Protein AF-A0ABD2XAQ5-F1 (afdb_monomer_lite)

Structure (mmCIF, N/CA/C/O backbone):
data_AF-A0ABD2XAQ5-F1
#
_entry.id   AF-A0ABD2XAQ5-F1
#
loop_
_atom_site.group_PDB
_atom_site.id
_atom_site.type_symbol
_atom_site.label_atom_id
_atom_site.label_alt_id
_atom_site.label_comp_id
_atom_site.label_asym_id
_atom_site.label_entity_id
_atom_site.label_seq_id
_atom_site.pdbx_PDB_ins_code
_atom_site.Cartn_x
_atom_site.Cartn_y
_atom_site.Cartn_z
_atom_site.occupancy
_atom_site.B_iso_or_equiv
_atom_site.auth_seq_id
_atom_site.auth_comp_id
_atom_site.auth_asym_id
_atom_site.auth_atom_id
_atom_site.pdbx_PDB_model_num
ATOM 1 N N . MET A 1 1 ? 5.465 -13.312 4.357 1.00 60.81 1 MET A N 1
ATOM 2 C CA . MET A 1 1 ? 4.695 -12.055 4.236 1.00 60.81 1 MET A CA 1
ATOM 3 C C . MET A 1 1 ? 3.594 -12.138 3.173 1.00 60.81 1 MET A C 1
ATOM 5 O O . MET A 1 1 ? 2.432 -12.096 3.541 1.00 60.81 1 MET A O 1
ATOM 9 N N . ILE A 1 2 ? 3.912 -12.368 1.891 1.00 63.56 2 ILE A N 1
ATOM 10 C CA . ILE A 1 2 ? 2.923 -12.386 0.783 1.00 63.56 2 ILE A CA 1
ATOM 11 C C . ILE A 1 2 ? 1.794 -13.409 0.984 1.00 63.56 2 ILE A C 1
ATOM 13 O O . ILE A 1 2 ? 0.631 -13.076 0.799 1.00 63.56 2 ILE A O 1
ATOM 17 N N . ASN A 1 3 ? 2.106 -14.637 1.414 1.00 63.25 3 ASN A N 1
ATOM 18 C CA . ASN A 1 3 ? 1.075 -15.656 1.666 1.00 63.25 3 ASN A CA 1
ATOM 19 C C . ASN A 1 3 ? 0.120 -15.262 2.804 1.00 63.25 3 ASN A C 1
ATOM 21 O O . ASN A 1 3 ? -1.042 -15.648 2.773 1.00 63.25 3 ASN A O 1
ATOM 25 N N . ARG A 1 4 ? 0.586 -14.459 3.775 1.00 67.44 4 ARG A N 1
ATOM 26 C CA . ARG A 1 4 ? -0.277 -13.898 4.821 1.00 67.44 4 ARG A CA 1
ATOM 27 C C . ARG A 1 4 ? -1.196 -12.824 4.237 1.00 67.44 4 ARG A C 1
ATOM 29 O O . ARG A 1 4 ? -2.389 -12.887 4.470 1.00 67.44 4 ARG A O 1
ATOM 36 N N . MET A 1 5 ? -0.677 -11.928 3.394 1.00 68.00 5 MET A N 1
ATOM 37 C CA . MET A 1 5 ? -1.493 -10.929 2.681 1.00 68.00 5 MET A CA 1
ATOM 38 C C . MET A 1 5 ? -2.542 -11.577 1.769 1.00 68.00 5 MET A C 1
ATOM 40 O O . MET A 1 5 ? -3.691 -11.164 1.773 1.00 68.00 5 MET A O 1
ATOM 44 N N . ARG A 1 6 ? -2.186 -12.648 1.047 1.00 65.50 6 ARG A N 1
ATOM 45 C CA . ARG A 1 6 ? -3.128 -13.426 0.218 1.00 65.50 6 ARG A CA 1
ATOM 46 C C . ARG A 1 6 ? -4.234 -14.097 1.026 1.00 65.50 6 ARG A C 1
ATOM 48 O O . ARG A 1 6 ? -5.337 -14.253 0.526 1.00 65.50 6 ARG A O 1
ATOM 55 N N . ALA A 1 7 ? -3.927 -14.508 2.252 1.00 62.88 7 ALA A N 1
ATOM 56 C CA . ALA A 1 7 ? -4.905 -15.053 3.184 1.00 62.88 7 ALA A CA 1
ATOM 57 C C . ALA A 1 7 ? -5.652 -13.954 3.963 1.00 62.88 7 ALA A C 1
ATOM 59 O O . ALA A 1 7 ? -6.382 -14.277 4.896 1.00 62.88 7 ALA A O 1
ATOM 60 N N . ASN A 1 8 ? -5.421 -12.672 3.643 1.00 62.97 8 ASN A N 1
ATOM 61 C CA . ASN A 1 8 ? -5.871 -11.525 4.431 1.00 62.97 8 ASN A CA 1
ATOM 62 C C . ASN A 1 8 ? -5.551 -11.669 5.930 1.00 62.97 8 ASN A C 1
ATOM 64 O O . ASN A 1 8 ? -6.308 -11.264 6.794 1.00 62.97 8 ASN A O 1
ATOM 68 N N . HIS A 1 9 ? -4.415 -12.289 6.248 1.00 66.00 9 HIS A N 1
ATOM 69 C CA . HIS A 1 9 ? -3.849 -12.416 7.586 1.00 66.00 9 HIS A CA 1
ATOM 70 C C . HIS A 1 9 ? -2.868 -11.269 7.827 1.00 66.00 9 HIS A C 1
ATOM 72 O O . HIS A 1 9 ? -1.653 -11.462 7.885 1.00 66.00 9 HIS A O 1
ATOM 78 N N . THR A 1 10 ? -3.396 -10.060 7.932 1.00 66.12 10 THR A N 1
ATOM 79 C CA . THR A 1 10 ? -2.607 -8.852 8.187 1.00 66.12 10 THR A CA 1
ATOM 80 C C . THR A 1 10 ? -3.043 -8.212 9.491 1.00 66.12 10 THR A C 1
ATOM 82 O O . THR A 1 10 ? -4.180 -8.380 9.907 1.00 66.12 10 THR A O 1
ATOM 85 N N . CYS A 1 11 ? -2.180 -7.427 10.125 1.00 62.97 11 CYS A N 1
ATOM 86 C CA . CYS A 1 11 ? -2.551 -6.653 11.316 1.00 62.97 11 CYS A CA 1
ATOM 87 C C . CYS A 1 11 ? -3.331 -5.369 10.973 1.00 62.97 11 CYS A C 1
ATOM 89 O O . CYS A 1 11 ? -3.272 -4.395 11.713 1.00 62.97 11 CYS A O 1
ATOM 91 N N . LEU A 1 12 ? -4.019 -5.368 9.830 1.00 70.00 12 LEU A N 1
ATOM 92 C CA . LEU A 1 12 ? -4.898 -4.292 9.388 1.00 70.00 12 LEU A CA 1
ATOM 93 C C . LEU A 1 12 ? -6.213 -4.348 10.151 1.00 70.00 12 LEU A C 1
ATOM 95 O O . LEU A 1 12 ? -6.686 -5.444 10.467 1.00 70.00 12 LEU A O 1
ATOM 99 N N . ALA A 1 13 ? -6.814 -3.186 10.393 1.00 66.69 13 ALA A N 1
ATOM 100 C CA . ALA A 1 13 ? -8.019 -3.092 11.205 1.00 66.69 13 ALA A CA 1
ATOM 101 C C . ALA A 1 13 ? -9.170 -3.973 10.667 1.00 66.69 13 ALA A C 1
ATOM 103 O O . ALA A 1 13 ? -9.791 -4.689 11.445 1.00 66.69 13 ALA A O 1
ATOM 104 N N . GLU A 1 14 ? -9.354 -4.057 9.344 1.00 73.81 14 GLU A N 1
ATOM 105 C CA . GLU A 1 14 ? -10.310 -4.980 8.699 1.00 73.81 14 GLU A CA 1
ATOM 106 C C . GLU A 1 14 ? -10.065 -6.455 9.078 1.00 73.81 14 GLU A C 1
ATOM 108 O O . GLU A 1 14 ? -10.976 -7.213 9.409 1.00 73.81 14 GLU A O 1
ATOM 113 N N . SER A 1 15 ? -8.808 -6.899 9.038 1.00 69.31 15 SER A N 1
ATOM 114 C CA . SER A 1 15 ? -8.469 -8.291 9.341 1.00 69.31 15 SER A CA 1
ATOM 115 C C . SER A 1 15 ? -8.517 -8.588 10.841 1.00 69.31 15 SER A C 1
ATOM 117 O O . SER A 1 15 ? -8.690 -9.751 11.215 1.00 69.31 15 SER A O 1
ATOM 119 N N . LEU A 1 16 ? -8.305 -7.584 11.691 1.00 68.00 16 LEU A N 1
ATOM 120 C CA . LEU A 1 16 ? -8.409 -7.705 13.143 1.00 68.00 16 LEU A CA 1
ATOM 121 C C . LEU A 1 16 ? -9.875 -7.706 13.593 1.00 68.00 16 LEU A C 1
ATOM 123 O O . LEU A 1 16 ? -10.225 -8.479 14.484 1.00 68.00 16 LEU A O 1
ATOM 127 N N . GLU A 1 17 ? -10.725 -6.909 12.947 1.00 75.00 17 GLU A N 1
ATOM 128 C CA . GLU A 1 17 ? -12.176 -6.879 13.156 1.00 75.00 17 GLU A CA 1
ATOM 129 C C . GLU A 1 17 ? -12.813 -8.212 12.756 1.00 75.00 17 GLU A C 1
ATOM 131 O O . GLU A 1 17 ? -13.482 -8.834 13.581 1.00 75.00 17 GLU A O 1
ATOM 136 N N . 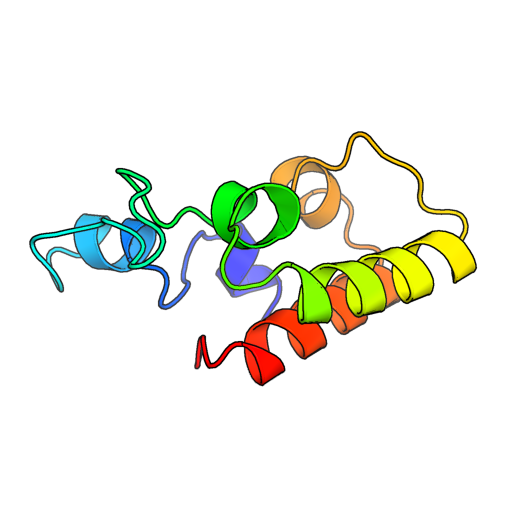ARG A 1 18 ? -12.433 -8.777 11.600 1.00 73.25 18 ARG A N 1
ATOM 137 C CA . ARG A 1 18 ? -12.840 -10.142 11.216 1.00 73.25 18 ARG A CA 1
ATOM 138 C C . ARG A 1 18 ? -12.470 -11.211 12.241 1.00 73.25 18 ARG A C 1
ATOM 140 O O . ARG A 1 18 ? -13.130 -12.245 12.333 1.00 73.25 18 ARG A O 1
ATOM 147 N N . LYS A 1 19 ? -11.392 -10.993 12.995 1.00 74.19 19 LYS A N 1
ATOM 148 C CA . LYS A 1 19 ? -10.934 -11.896 14.061 1.00 74.19 19 LYS A CA 1
ATOM 149 C C . LYS A 1 19 ? -11.510 -11.541 15.434 1.00 74.19 19 LYS A C 1
ATOM 151 O O . LYS A 1 19 ? -11.121 -12.172 16.411 1.00 74.19 19 LYS A O 1
ATOM 156 N N . ASN A 1 20 ? -12.431 -10.578 15.508 1.00 71.38 20 ASN A N 1
ATOM 157 C CA . ASN A 1 20 ? -13.010 -10.030 16.737 1.00 71.38 20 ASN A CA 1
ATOM 158 C C . ASN A 1 20 ? -11.949 -9.525 17.739 1.00 71.38 20 ASN A C 1
ATOM 160 O O . ASN A 1 20 ? -12.175 -9.526 18.946 1.00 71.38 20 ASN A O 1
ATOM 164 N N . ILE A 1 21 ? -10.772 -9.113 17.251 1.00 73.19 21 ILE A N 1
ATOM 165 C CA . ILE A 1 21 ? -9.678 -8.587 18.086 1.00 73.19 21 ILE A CA 1
ATOM 166 C C . ILE A 1 21 ? -9.900 -7.101 18.384 1.00 73.19 21 ILE A C 1
ATOM 168 O O . ILE A 1 21 ? -9.569 -6.629 19.469 1.00 73.19 21 ILE A O 1
ATOM 172 N N . ILE A 1 22 ? -10.463 -6.366 17.425 1.00 73.12 22 ILE A N 1
ATOM 173 C CA . ILE A 1 22 ? -10.854 -4.965 17.582 1.00 73.12 22 ILE A CA 1
ATOM 174 C C . ILE A 1 22 ? -12.314 -4.806 17.161 1.00 73.12 22 ILE A C 1
ATOM 176 O O . ILE A 1 22 ? -12.776 -5.514 16.271 1.00 73.12 22 ILE A O 1
ATOM 180 N N . SER A 1 23 ? -13.032 -3.879 17.790 1.00 67.50 23 SER A N 1
ATOM 181 C CA . SER A 1 23 ? -14.429 -3.578 17.441 1.00 67.50 23 SER A CA 1
ATOM 182 C C . SER A 1 23 ? -14.578 -2.465 16.405 1.00 67.50 23 SER A C 1
ATOM 184 O O . SER A 1 23 ? -15.664 -2.294 15.865 1.00 67.50 23 SER A O 1
ATOM 186 N N . ASP A 1 24 ? -13.519 -1.693 16.149 1.00 71.69 24 ASP A N 1
ATOM 187 C CA . ASP A 1 24 ? -13.548 -0.559 15.225 1.00 71.69 24 ASP A CA 1
ATOM 188 C C . ASP A 1 24 ? -12.508 -0.774 14.110 1.00 71.69 24 ASP A C 1
ATOM 190 O O . ASP A 1 24 ? -11.305 -0.715 14.380 1.00 71.69 24 ASP A O 1
ATOM 194 N N . PRO A 1 25 ? -12.941 -1.064 12.869 1.00 72.56 25 PRO A N 1
ATOM 195 C CA . PRO A 1 25 ? -12.050 -1.302 11.736 1.00 72.56 25 PRO A CA 1
ATOM 196 C C . PRO A 1 25 ? -11.581 -0.002 11.067 1.00 72.56 25 PRO A C 1
ATOM 198 O O . PRO A 1 25 ? -10.967 -0.052 9.998 1.00 72.56 25 PRO A O 1
ATOM 201 N N . ARG A 1 26 ? -11.879 1.173 11.637 1.00 74.50 26 ARG A N 1
ATOM 202 C CA . ARG A 1 26 ? -11.660 2.439 10.942 1.00 74.50 26 ARG A CA 1
ATOM 203 C C . ARG A 1 26 ? -10.179 2.741 10.854 1.00 74.50 26 ARG A C 1
ATOM 205 O O . ARG A 1 26 ? -9.434 2.688 11.836 1.00 74.50 26 ARG A O 1
ATOM 212 N N . CYS A 1 27 ? -9.751 3.150 9.665 1.00 73.88 27 CYS A N 1
ATOM 213 C CA . CYS A 1 27 ? -8.425 3.716 9.539 1.00 73.88 27 CYS A CA 1
ATOM 214 C C . CYS A 1 27 ? -8.423 5.062 10.250 1.00 73.88 27 CYS A C 1
ATOM 216 O O . CYS A 1 27 ? -9.333 5.883 10.103 1.00 73.88 27 CYS A O 1
ATOM 218 N N . ARG A 1 28 ? -7.332 5.365 10.948 1.00 71.25 28 ARG A N 1
ATOM 219 C CA . ARG A 1 28 ? -7.191 6.665 11.599 1.00 71.25 28 ARG A CA 1
ATOM 220 C C . ARG A 1 28 ? -7.273 7.834 10.595 1.00 71.25 28 ARG A C 1
ATOM 222 O O . ARG A 1 28 ? -7.448 8.979 11.004 1.00 71.25 28 ARG A O 1
ATOM 229 N N . CYS A 1 29 ? -7.108 7.605 9.286 1.00 71.50 29 CYS A N 1
ATOM 230 C CA . CYS A 1 29 ? -7.287 8.647 8.266 1.00 71.50 29 CYS A CA 1
ATOM 231 C C . CYS A 1 29 ? -8.745 9.110 8.108 1.00 71.50 29 CYS A C 1
ATOM 233 O O . CYS A 1 29 ? -8.978 10.062 7.374 1.00 71.50 29 CYS A O 1
ATOM 235 N N . GLY A 1 30 ? -9.700 8.448 8.769 1.00 70.00 30 GLY A N 1
ATOM 236 C CA . GLY A 1 30 ? -11.130 8.732 8.673 1.00 70.00 30 GLY A CA 1
ATOM 237 C C . GLY A 1 30 ? -11.885 7.808 7.716 1.00 70.00 30 GLY A C 1
ATOM 238 O O . GLY A 1 30 ? -13.091 7.972 7.573 1.00 70.00 30 GLY A O 1
ATOM 239 N N . CYS A 1 31 ? -11.216 6.839 7.076 1.00 75.75 31 CYS A N 1
ATOM 240 C CA . CYS A 1 31 ? -11.910 5.809 6.302 1.00 75.75 31 CYS A CA 1
ATOM 241 C C . CYS A 1 31 ? -12.585 4.790 7.219 1.00 75.75 31 CYS A C 1
ATOM 243 O O . CYS A 1 31 ? -12.032 4.406 8.250 1.00 75.75 31 CYS A O 1
ATOM 245 N N . GLU A 1 32 ? -13.762 4.332 6.794 1.00 68.56 32 GLU A N 1
ATOM 246 C CA . GLU A 1 32 ? -14.610 3.403 7.546 1.00 68.56 32 GLU A CA 1
ATOM 247 C C . GLU A 1 32 ? -13.943 2.043 7.781 1.00 68.56 32 GLU A C 1
ATOM 249 O O . GLU A 1 32 ? -14.194 1.411 8.802 1.00 68.56 32 GLU A O 1
ATOM 254 N N . GLU A 1 33 ? -13.039 1.639 6.886 1.00 71.88 33 GLU A N 1
ATOM 255 C CA . GLU A 1 33 ? -12.315 0.375 6.962 1.00 71.88 33 GLU A CA 1
ATOM 256 C C . GLU A 1 33 ? -10.853 0.550 6.521 1.00 71.88 33 GLU A C 1
ATOM 258 O O . GLU A 1 33 ? -10.556 1.071 5.440 1.00 71.88 33 GLU A O 1
ATOM 263 N N . GLU A 1 34 ? -9.913 0.107 7.356 1.00 75.81 34 GLU A N 1
ATOM 264 C CA . GLU 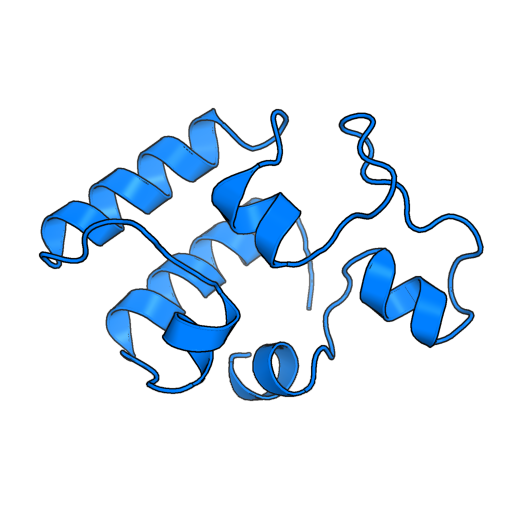A 1 34 ? -8.492 0.024 7.015 1.00 75.81 34 GLU A CA 1
ATOM 265 C C . GLU A 1 34 ? -8.197 -1.254 6.216 1.00 75.81 34 GLU A C 1
ATOM 267 O O . GLU A 1 34 ? -7.581 -2.199 6.711 1.00 75.81 34 GLU A O 1
ATOM 272 N N . SER A 1 35 ? -8.647 -1.285 4.963 1.00 76.00 35 SER A N 1
ATOM 273 C CA . SER A 1 35 ? -8.366 -2.391 4.046 1.00 76.00 35 SER A CA 1
ATOM 274 C C . SER A 1 35 ? -6.973 -2.289 3.424 1.00 76.00 35 SER A C 1
ATOM 276 O O . SER A 1 35 ? -6.362 -1.218 3.337 1.00 76.00 35 SER A O 1
ATOM 278 N N . LEU A 1 36 ? -6.454 -3.410 2.919 1.00 75.94 36 LEU A N 1
ATOM 279 C CA . LEU A 1 36 ? -5.136 -3.438 2.278 1.00 75.94 36 LEU A CA 1
ATOM 280 C C . LEU A 1 36 ? -5.109 -2.581 0.999 1.00 75.94 36 LEU A C 1
ATOM 282 O O . LEU A 1 36 ? -4.126 -1.891 0.737 1.00 75.94 36 LEU A O 1
ATOM 286 N N . ASN A 1 37 ? -6.212 -2.554 0.240 1.00 76.94 37 ASN A N 1
ATOM 287 C CA . ASN A 1 37 ? -6.379 -1.639 -0.894 1.00 76.94 37 ASN A CA 1
ATOM 288 C C . ASN A 1 37 ? -6.434 -0.176 -0.435 1.00 76.94 37 ASN A C 1
ATOM 290 O O . ASN A 1 37 ? -5.810 0.677 -1.064 1.00 76.94 37 ASN A O 1
ATOM 294 N N . HIS A 1 38 ? -7.128 0.121 0.669 1.00 79.62 38 HIS A N 1
ATOM 295 C CA . HIS A 1 38 ? -7.158 1.469 1.225 1.00 79.62 38 HIS A CA 1
ATOM 296 C C . HIS A 1 38 ? -5.747 1.934 1.605 1.00 79.62 38 HIS A C 1
ATOM 298 O O . HIS A 1 38 ? -5.289 2.964 1.121 1.00 79.62 38 HIS A O 1
ATOM 304 N N . VAL A 1 39 ? -5.011 1.156 2.394 1.00 79.25 39 VAL A N 1
ATOM 305 C CA . VAL A 1 39 ? -3.644 1.492 2.820 1.00 79.25 39 VAL A CA 1
ATOM 306 C C . VAL A 1 39 ? -2.713 1.702 1.620 1.00 79.25 39 VAL A C 1
ATOM 308 O O . VAL A 1 39 ? -1.991 2.704 1.561 1.00 79.25 39 VAL A O 1
ATOM 311 N N . LEU A 1 40 ? -2.775 0.812 0.625 1.00 77.69 40 LEU A N 1
ATOM 312 C CA . LEU A 1 40 ? -1.904 0.880 -0.548 1.00 77.69 40 LEU A CA 1
ATOM 313 C C . LEU A 1 40 ? -2.253 2.010 -1.516 1.00 77.69 40 LEU A C 1
ATOM 315 O O . LEU A 1 40 ? -1.329 2.616 -2.054 1.00 77.69 40 LEU A O 1
ATOM 319 N N . TRP A 1 41 ? -3.536 2.318 -1.727 1.00 79.69 41 TRP A N 1
ATOM 320 C CA . TRP A 1 41 ? -3.972 3.179 -2.837 1.00 79.69 41 TRP A CA 1
ATOM 321 C C . TRP A 1 41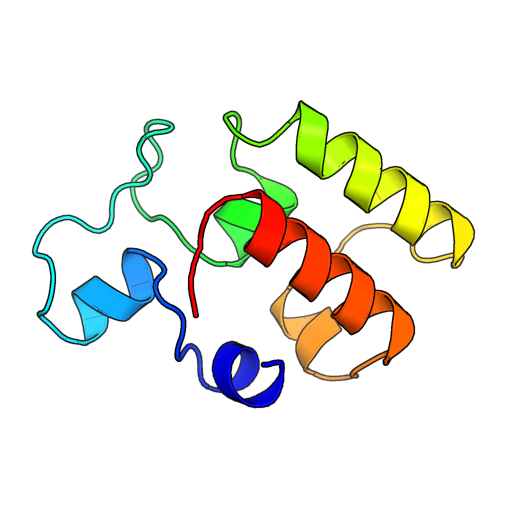 ? -4.744 4.432 -2.423 1.00 79.69 41 TRP A C 1
ATOM 323 O O . TRP A 1 41 ? -4.707 5.409 -3.164 1.00 79.69 41 TRP A O 1
ATOM 333 N N . ASN A 1 42 ? -5.386 4.446 -1.249 1.00 76.88 42 ASN A N 1
ATOM 334 C CA . ASN A 1 42 ? -6.370 5.475 -0.878 1.00 76.88 42 ASN A CA 1
ATOM 335 C C . ASN A 1 42 ? -6.154 6.155 0.490 1.00 76.88 42 ASN A C 1
ATOM 337 O O . ASN A 1 42 ? -6.823 7.130 0.812 1.00 76.88 42 ASN A O 1
ATOM 341 N N . CYS A 1 43 ? -5.227 5.671 1.313 1.00 80.38 43 CYS A N 1
ATOM 342 C CA . CYS A 1 43 ? -4.942 6.219 2.635 1.00 80.38 43 CYS A CA 1
ATOM 343 C C . CYS A 1 43 ? -4.194 7.550 2.528 1.00 80.38 43 CYS A C 1
ATOM 345 O O . CYS A 1 43 ? -3.038 7.566 2.106 1.00 80.38 43 CYS A O 1
ATOM 347 N N . GLY A 1 44 ? -4.844 8.645 2.932 1.00 77.31 44 GLY A N 1
ATOM 348 C CA . GLY A 1 44 ? -4.267 9.996 2.912 1.00 77.31 44 GLY A CA 1
ATOM 349 C C . GLY A 1 44 ? -3.150 10.220 3.941 1.00 77.31 44 GLY A C 1
ATOM 350 O O . GLY A 1 44 ? -2.360 11.145 3.827 1.00 77.31 44 GLY A O 1
ATOM 351 N N . ARG A 1 45 ? -3.028 9.352 4.953 1.00 78.12 45 ARG A N 1
ATOM 352 C CA . ARG A 1 45 ? -1.921 9.428 5.929 1.00 78.12 45 ARG A CA 1
ATOM 353 C C . ARG A 1 45 ? -0.591 8.963 5.365 1.00 78.12 45 ARG A C 1
ATOM 355 O O . ARG A 1 45 ? 0.452 9.311 5.907 1.00 78.12 45 ARG A O 1
ATOM 362 N N . LEU A 1 46 ? -0.660 8.124 4.339 1.00 79.25 46 LEU A N 1
ATOM 363 C CA . LEU A 1 46 ? 0.485 7.438 3.766 1.00 79.25 46 LEU A CA 1
ATOM 364 C C . LEU A 1 46 ? 0.858 8.014 2.402 1.00 79.25 46 LEU A C 1
ATOM 366 O O . LEU A 1 46 ? 1.570 7.354 1.656 1.00 79.25 46 LEU A O 1
ATOM 370 N N . GLU A 1 47 ? 0.367 9.207 2.048 1.00 80.06 47 GLU A N 1
ATOM 371 C CA . GLU A 1 47 ? 0.707 9.852 0.776 1.00 80.06 47 GLU A CA 1
ATOM 372 C C . GLU A 1 47 ? 2.219 9.962 0.540 1.00 80.06 47 GLU A C 1
ATOM 374 O O . GLU A 1 47 ? 2.664 9.449 -0.488 1.00 80.06 47 GLU A O 1
ATOM 379 N N . PRO A 1 48 ? 3.044 10.497 1.467 1.00 81.06 48 PRO A N 1
ATOM 380 C CA . PRO A 1 48 ? 4.472 10.641 1.191 1.00 81.06 48 PRO A CA 1
ATOM 381 C C . PRO A 1 48 ? 5.180 9.286 1.036 1.00 81.06 48 PRO A C 1
ATOM 383 O O . PRO A 1 48 ? 6.034 9.118 0.167 1.00 81.06 48 PRO A O 1
ATOM 386 N N . GLN A 1 49 ? 4.803 8.271 1.820 1.00 82.12 49 GLN A N 1
ATOM 387 C CA . GLN A 1 49 ? 5.344 6.915 1.676 1.00 82.12 49 GLN A CA 1
ATOM 388 C C . GLN A 1 49 ? 4.847 6.241 0.385 1.00 82.12 49 GLN A C 1
ATOM 390 O O . GLN A 1 49 ? 5.585 5.489 -0.259 1.00 82.12 49 GLN A O 1
ATOM 395 N N . ARG A 1 50 ? 3.599 6.512 -0.020 1.00 84.88 50 ARG A N 1
ATOM 396 C CA . ARG A 1 50 ? 2.998 5.978 -1.245 1.00 84.88 50 ARG A CA 1
ATOM 397 C C . ARG A 1 50 ? 3.677 6.560 -2.467 1.00 84.88 50 ARG A C 1
ATOM 399 O O . ARG A 1 50 ? 3.905 5.807 -3.405 1.00 84.88 50 ARG A O 1
ATOM 406 N N . GLU A 1 51 ? 4.023 7.842 -2.476 1.00 84.75 51 GLU A N 1
ATOM 407 C CA . GLU A 1 51 ? 4.770 8.434 -3.587 1.00 84.75 51 GLU A CA 1
ATOM 408 C C . GLU A 1 51 ? 6.091 7.693 -3.812 1.00 84.75 51 GLU A C 1
ATOM 410 O O . GLU A 1 51 ? 6.347 7.226 -4.924 1.00 84.75 51 GLU A O 1
ATOM 415 N N . VAL A 1 52 ? 6.855 7.440 -2.744 1.00 86.19 52 VAL A N 1
ATOM 416 C CA . VAL A 1 52 ? 8.094 6.647 -2.813 1.00 86.19 52 VAL A CA 1
ATOM 417 C C . VAL A 1 52 ? 7.822 5.229 -3.326 1.00 86.19 52 VAL A C 1
ATOM 419 O O . VAL A 1 52 ? 8.545 4.721 -4.190 1.00 86.19 52 VAL A O 1
ATOM 422 N N . MET A 1 53 ? 6.767 4.573 -2.833 1.00 85.50 53 MET A N 1
ATOM 423 C CA . MET A 1 53 ? 6.353 3.251 -3.311 1.00 85.50 53 MET A CA 1
ATOM 424 C C . MET A 1 53 ? 6.022 3.277 -4.813 1.00 85.50 53 MET A C 1
ATOM 426 O O . MET A 1 53 ? 6.497 2.429 -5.572 1.00 85.50 53 MET A O 1
ATOM 430 N N . MET A 1 54 ? 5.248 4.267 -5.253 1.00 84.06 54 MET A N 1
ATOM 431 C CA . MET A 1 54 ? 4.797 4.448 -6.631 1.00 84.06 54 MET A CA 1
ATOM 432 C C . MET A 1 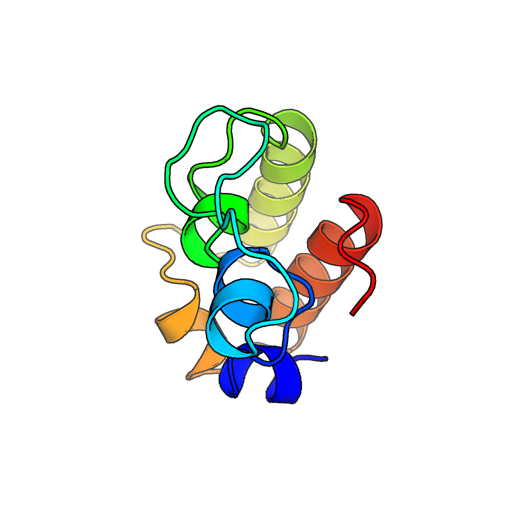54 ? 5.959 4.747 -7.572 1.00 84.06 54 MET A C 1
ATOM 434 O O . MET A 1 54 ? 6.004 4.196 -8.670 1.00 84.06 54 MET A O 1
ATOM 438 N N . GLU A 1 55 ? 6.937 5.550 -7.157 1.00 86.00 55 GLU A N 1
ATOM 439 C CA . GLU A 1 55 ? 8.160 5.769 -7.929 1.00 86.00 55 GLU A CA 1
ATOM 440 C C . GLU A 1 55 ? 8.954 4.473 -8.121 1.00 86.00 55 GLU A C 1
ATOM 442 O O . GLU A 1 55 ? 9.418 4.179 -9.228 1.00 86.00 55 GLU A O 1
ATOM 447 N N . ARG A 1 56 ? 9.080 3.652 -7.070 1.00 84.88 56 ARG A N 1
ATOM 448 C CA . ARG A 1 56 ? 9.759 2.350 -7.169 1.00 84.88 56 ARG A CA 1
ATOM 449 C C . ARG A 1 56 ? 8.986 1.375 -8.068 1.00 84.88 56 ARG A C 1
ATOM 451 O O . ARG A 1 56 ? 9.610 0.649 -8.840 1.00 84.88 56 ARG A O 1
ATOM 458 N N . LEU A 1 57 ? 7.651 1.388 -8.032 1.00 82.56 57 LEU A N 1
ATOM 459 C CA . LEU A 1 57 ? 6.806 0.592 -8.934 1.00 82.56 57 LEU A CA 1
ATOM 460 C C . LEU A 1 57 ? 6.926 1.059 -10.396 1.00 82.56 57 LEU A C 1
ATOM 462 O O . LEU A 1 57 ? 7.119 0.225 -11.285 1.00 82.56 57 LEU A O 1
ATOM 466 N N . LYS A 1 58 ? 6.919 2.376 -10.646 1.00 83.25 58 LYS A N 1
ATOM 467 C CA . LYS A 1 58 ? 7.127 2.964 -11.983 1.00 83.25 58 LYS A CA 1
ATOM 468 C C . LYS A 1 58 ? 8.473 2.558 -12.581 1.00 83.25 58 LYS A C 1
ATOM 470 O O . LYS A 1 58 ? 8.531 2.200 -13.756 1.00 83.25 58 LYS A O 1
ATOM 475 N N . LYS A 1 59 ? 9.547 2.533 -11.779 1.00 84.56 59 LYS A N 1
ATOM 476 C CA . LYS A 1 59 ? 10.875 2.050 -12.217 1.00 84.56 59 LYS A CA 1
ATOM 477 C C . LYS A 1 59 ? 10.847 0.600 -12.710 1.00 84.56 59 LYS A C 1
ATOM 479 O O . LYS A 1 59 ? 11.648 0.232 -13.563 1.00 84.56 59 LYS A O 1
ATOM 484 N N . MET A 1 60 ? 9.903 -0.207 -12.232 1.00 76.75 60 MET A N 1
ATOM 485 C CA . MET A 1 60 ? 9.699 -1.586 -12.683 1.00 76.75 60 MET A CA 1
ATOM 486 C C . MET A 1 60 ? 8.706 -1.719 -13.843 1.00 76.75 60 MET A C 1
ATOM 488 O O . MET A 1 60 ? 8.305 -2.835 -14.168 1.00 76.75 60 MET A O 1
ATOM 492 N N . LYS A 1 61 ? 8.319 -0.604 -14.480 1.00 78.94 61 LYS A N 1
ATOM 493 C CA . LYS A 1 61 ? 7.324 -0.548 -15.565 1.00 78.94 61 LYS A CA 1
ATOM 494 C C . LYS A 1 61 ? 5.957 -1.109 -15.163 1.00 78.94 61 LYS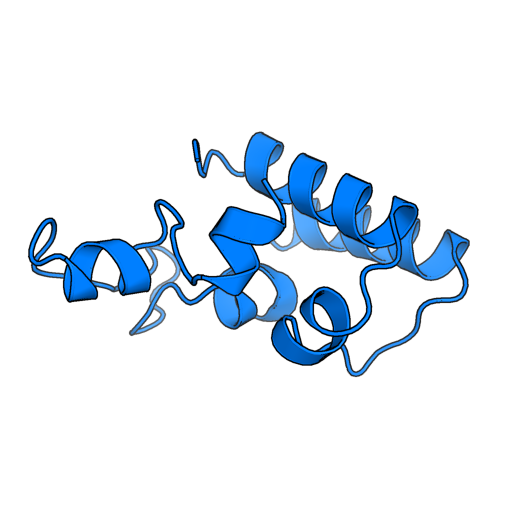 A C 1
ATOM 496 O O . LYS A 1 61 ? 5.213 -1.613 -16.001 1.00 78.94 61 LYS A O 1
ATOM 501 N N . LEU A 1 62 ? 5.636 -1.035 -13.875 1.00 74.94 62 LEU A N 1
ATOM 502 C CA . LEU A 1 62 ? 4.303 -1.316 -13.372 1.00 74.94 62 LEU A CA 1
ATOM 503 C C . LEU A 1 62 ? 3.513 -0.011 -13.411 1.00 74.94 62 LEU A C 1
ATOM 505 O O . LEU A 1 62 ? 3.973 1.010 -12.893 1.00 74.94 62 LEU A O 1
ATOM 509 N N . PHE A 1 63 ? 2.330 -0.052 -14.016 1.00 68.56 63 PHE A N 1
ATOM 510 C CA . PHE A 1 63 ? 1.444 1.099 -14.156 1.00 68.56 63 PHE A CA 1
ATOM 511 C C . PHE A 1 63 ? 0.061 0.784 -13.575 1.00 68.56 63 PHE A C 1
ATOM 513 O O . PHE A 1 63 ? -0.369 -0.370 -13.646 1.00 68.56 63 PHE A O 1
ATOM 520 N N . PRO A 1 64 ? -0.629 1.787 -13.005 1.00 64.94 64 PRO A N 1
ATOM 521 C CA . PRO A 1 64 ? -2.001 1.628 -12.540 1.00 64.94 64 PRO A CA 1
ATOM 522 C C . PRO A 1 64 ? -2.959 1.313 -13.710 1.00 64.94 64 PRO A C 1
ATOM 524 O O . PRO A 1 64 ? -2.640 1.633 -14.857 1.00 64.94 64 PRO A O 1
ATOM 527 N N . PRO A 1 65 ? -4.143 0.729 -13.442 1.00 59.50 65 PRO A N 1
ATOM 528 C CA . PRO A 1 65 ? -4.740 0.510 -12.123 1.00 59.50 65 PRO A CA 1
ATOM 529 C C . PRO A 1 65 ? -4.132 -0.690 -11.391 1.00 59.50 65 PRO A C 1
ATOM 531 O O . PRO A 1 65 ? -4.023 -1.790 -11.930 1.00 59.50 65 PRO A O 1
ATOM 534 N N . PHE A 1 66 ? -3.745 -0.475 -10.135 1.00 67.44 66 PHE A N 1
ATOM 535 C CA . PHE A 1 66 ? -3.274 -1.542 -9.268 1.00 67.44 66 PHE A CA 1
ATOM 536 C C . PHE A 1 66 ? -4.392 -1.942 -8.315 1.00 67.44 66 PHE A C 1
ATOM 538 O O . PHE A 1 66 ? -4.779 -1.158 -7.457 1.00 67.44 66 PHE A O 1
ATOM 545 N N . ASN A 1 67 ? -4.869 -3.178 -8.431 1.00 67.06 67 ASN A N 1
ATOM 546 C CA . ASN A 1 67 ? -5.605 -3.820 -7.350 1.00 67.06 67 ASN A CA 1
ATOM 547 C C . ASN A 1 67 ? -4.622 -4.661 -6.548 1.00 67.06 67 ASN A C 1
ATOM 549 O O . ASN A 1 67 ? -3.858 -5.445 -7.123 1.00 67.06 67 ASN A O 1
ATOM 553 N N . ALA A 1 68 ? -4.652 -4.523 -5.222 1.00 68.62 68 ALA A N 1
ATOM 554 C CA . ALA A 1 68 ? -3.804 -5.323 -4.349 1.00 68.62 68 ALA A CA 1
ATOM 555 C C . ALA A 1 68 ? -4.020 -6.821 -4.594 1.00 68.62 68 ALA A C 1
ATOM 557 O O . ALA A 1 68 ? -3.061 -7.581 -4.682 1.00 68.62 68 ALA A O 1
ATOM 558 N N . GLU A 1 69 ? -5.271 -7.228 -4.811 1.00 69.25 69 GLU A N 1
ATOM 559 C CA . GLU A 1 69 ? -5.648 -8.602 -5.144 1.00 69.25 69 GLU A CA 1
ATOM 560 C C . GLU A 1 69 ? -4.996 -9.086 -6.440 1.00 69.25 69 GLU A C 1
ATOM 562 O O . GLU A 1 69 ? -4.379 -10.148 -6.455 1.00 69.25 69 GLU A O 1
ATOM 567 N N . SER A 1 70 ? -5.055 -8.298 -7.518 1.00 70.50 70 SER A N 1
ATOM 568 C CA . SER A 1 70 ? -4.435 -8.649 -8.802 1.00 70.50 70 SER A CA 1
ATOM 569 C C . SER A 1 70 ? -2.914 -8.762 -8.688 1.00 70.50 70 SER A C 1
ATOM 571 O O . SER A 1 70 ? -2.304 -9.652 -9.285 1.00 70.50 70 SER A O 1
ATOM 573 N N . LEU A 1 71 ? -2.301 -7.893 -7.883 1.00 70.69 71 LEU A N 1
ATOM 574 C CA . LEU A 1 71 ? -0.863 -7.891 -7.652 1.00 70.6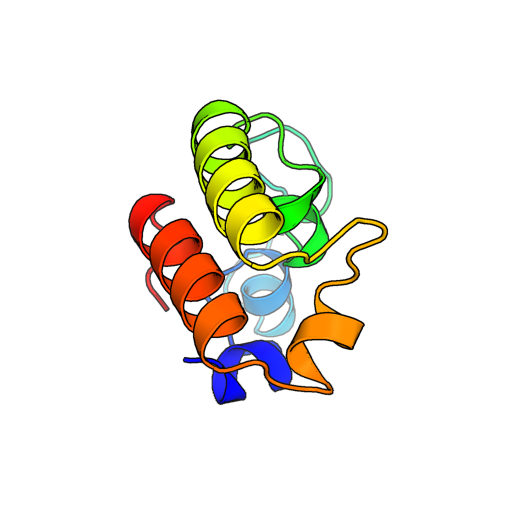9 71 LEU A CA 1
ATOM 575 C C . LEU A 1 71 ? -0.404 -9.068 -6.772 1.00 70.69 71 LEU A C 1
ATOM 577 O O . LEU A 1 71 ? 0.678 -9.621 -6.971 1.00 70.69 71 LEU A O 1
ATOM 581 N N . LEU A 1 72 ? -1.240 -9.476 -5.815 1.00 67.62 72 LEU A N 1
ATOM 582 C CA . LEU A 1 72 ? -1.022 -10.643 -4.962 1.00 67.62 72 LEU A CA 1
ATOM 583 C C . LEU A 1 72 ? -1.342 -11.966 -5.682 1.00 67.62 72 LEU A C 1
ATOM 585 O O . LEU A 1 72 ? -0.742 -12.994 -5.357 1.00 67.62 72 LEU A O 1
ATOM 589 N N . ALA A 1 73 ? -2.250 -11.954 -6.664 1.00 69.31 73 ALA A N 1
ATOM 590 C CA . ALA A 1 73 ? -2.631 -13.121 -7.458 1.00 69.31 73 ALA A CA 1
ATOM 591 C C . ALA A 1 73 ? -1.503 -13.589 -8.391 1.00 69.31 73 ALA A C 1
ATOM 593 O O . ALA A 1 73 ? -1.278 -14.792 -8.532 1.00 69.31 73 ALA A O 1
ATOM 594 N N . ARG A 1 74 ? -0.756 -12.654 -8.996 1.00 68.69 74 ARG A N 1
ATOM 595 C CA . ARG A 1 74 ? 0.446 -12.945 -9.796 1.00 68.69 74 ARG A CA 1
ATOM 596 C C . ARG A 1 74 ? 1.664 -12.299 -9.136 1.00 68.69 74 ARG A C 1
ATOM 598 O O . ARG A 1 74 ? 2.022 -11.181 -9.504 1.00 68.69 74 ARG A O 1
ATOM 605 N N . PRO A 1 75 ? 2.309 -12.977 -8.171 1.00 63.75 75 PRO A N 1
ATOM 606 C CA . PRO A 1 75 ? 3.349 -12.362 -7.363 1.00 63.75 75 PRO A CA 1
ATOM 607 C C . PRO A 1 75 ? 4.582 -12.051 -8.213 1.00 63.75 75 PRO A C 1
ATOM 609 O O . PRO A 1 75 ? 5.397 -12.922 -8.516 1.00 63.75 75 PRO A O 1
ATOM 612 N N . ASN A 1 76 ? 4.747 -10.780 -8.570 1.00 74.06 76 ASN A N 1
ATOM 613 C CA . ASN A 1 76 ? 6.044 -10.265 -8.973 1.00 74.06 76 ASN A CA 1
ATOM 614 C C . ASN A 1 76 ? 6.865 -10.065 -7.695 1.00 74.06 76 ASN A C 1
ATOM 616 O O . ASN A 1 76 ? 6.562 -9.188 -6.889 1.00 74.06 76 ASN A O 1
ATOM 620 N N . ILE A 1 77 ? 7.903 -10.883 -7.510 1.00 77.62 77 ILE A N 1
ATOM 621 C CA . ILE A 1 77 ? 8.739 -10.889 -6.299 1.00 77.62 77 ILE A CA 1
ATOM 622 C C . ILE A 1 77 ? 9.265 -9.486 -5.970 1.00 77.62 77 ILE A C 1
ATOM 624 O O . ILE A 1 77 ? 9.303 -9.105 -4.800 1.00 77.62 77 ILE A O 1
ATOM 628 N N . ALA A 1 78 ? 9.639 -8.701 -6.981 1.00 79.69 78 ALA A N 1
ATOM 629 C CA . ALA A 1 78 ? 10.151 -7.352 -6.784 1.00 79.69 78 ALA A CA 1
ATOM 630 C C . ALA A 1 78 ? 9.042 -6.374 -6.353 1.00 79.69 78 ALA A C 1
ATOM 632 O O . ALA A 1 78 ? 9.227 -5.629 -5.392 1.00 79.69 78 ALA A O 1
ATOM 633 N N . ALA A 1 79 ? 7.863 -6.435 -6.983 1.00 77.25 79 ALA A N 1
ATOM 634 C CA . ALA A 1 79 ? 6.697 -5.634 -6.587 1.00 77.25 79 ALA A CA 1
ATOM 635 C C . ALA A 1 79 ? 6.244 -5.957 -5.162 1.00 77.25 79 ALA A C 1
ATOM 637 O O . ALA A 1 79 ? 6.025 -5.061 -4.349 1.00 77.25 79 ALA A O 1
ATOM 638 N N . CYS A 1 80 ? 6.184 -7.245 -4.828 1.00 76.94 80 CYS A N 1
ATOM 639 C CA . CYS A 1 80 ? 5.832 -7.679 -3.492 1.00 76.94 80 CYS A CA 1
ATOM 640 C C . CYS A 1 80 ? 6.865 -7.245 -2.449 1.00 76.94 80 CYS A C 1
ATOM 642 O O . CYS A 1 80 ? 6.467 -6.878 -1.349 1.00 76.94 80 CYS A O 1
ATOM 644 N N . LYS A 1 81 ? 8.168 -7.250 -2.768 1.00 80.62 81 LYS A N 1
ATOM 645 C CA . LYS A 1 81 ? 9.204 -6.721 -1.864 1.00 80.62 81 LYS A CA 1
ATOM 646 C C . LYS A 1 81 ? 8.998 -5.238 -1.579 1.00 80.62 81 LYS A C 1
ATOM 648 O O . LYS A 1 81 ? 9.048 -4.853 -0.420 1.00 80.62 81 LYS A O 1
ATOM 653 N N . ILE A 1 82 ? 8.718 -4.430 -2.602 1.00 83.06 82 ILE A N 1
ATOM 654 C CA . ILE A 1 82 ? 8.449 -2.994 -2.427 1.00 83.06 82 ILE A CA 1
ATOM 655 C C . ILE A 1 82 ? 7.239 -2.771 -1.523 1.00 83.06 82 ILE A C 1
ATOM 657 O O . ILE A 1 82 ? 7.313 -1.961 -0.607 1.00 83.06 82 ILE A O 1
ATOM 661 N N . ILE A 1 83 ? 6.157 -3.515 -1.748 1.00 79.44 83 ILE A N 1
ATOM 662 C CA . ILE A 1 83 ? 4.946 -3.416 -0.927 1.00 79.44 83 ILE A CA 1
ATOM 663 C C . ILE A 1 83 ? 5.201 -3.880 0.502 1.00 79.44 83 ILE A C 1
ATOM 665 O O . ILE A 1 83 ? 4.732 -3.244 1.438 1.00 79.44 83 ILE A O 1
ATOM 669 N N . CYS A 1 84 ? 5.974 -4.951 0.693 1.00 76.88 84 CYS A N 1
ATOM 670 C CA . CYS A 1 84 ? 6.363 -5.382 2.031 1.00 76.88 84 CYS A CA 1
ATOM 671 C C . CYS A 1 84 ? 7.191 -4.302 2.738 1.00 76.88 84 CYS A C 1
ATOM 673 O O . CYS A 1 84 ? 6.906 -4.020 3.892 1.00 76.88 84 CYS A O 1
ATOM 675 N N . CYS A 1 85 ? 8.153 -3.670 2.054 1.00 80.69 85 CYS A N 1
ATOM 676 C CA . CYS A 1 85 ? 8.927 -2.562 2.618 1.00 80.69 85 CYS A CA 1
ATOM 677 C C . CYS A 1 85 ? 8.037 -1.372 2.990 1.00 80.69 85 CYS A C 1
ATOM 679 O O . CYS A 1 85 ? 8.165 -0.859 4.091 1.00 80.69 85 CYS A O 1
ATOM 681 N N . PHE A 1 86 ? 7.108 -0.978 2.114 1.00 82.56 86 PHE A N 1
ATOM 682 C CA . PHE A 1 86 ? 6.161 0.104 2.395 1.00 82.56 86 PHE A CA 1
ATOM 683 C C . PHE A 1 86 ? 5.311 -0.195 3.639 1.00 82.56 86 PHE A C 1
ATOM 685 O O . PHE A 1 86 ? 5.149 0.663 4.500 1.00 82.56 86 PHE A O 1
ATOM 692 N N . LEU A 1 87 ? 4.794 -1.419 3.767 1.00 75.94 87 LEU A N 1
ATOM 693 C CA . LEU A 1 87 ? 3.964 -1.807 4.911 1.00 75.94 87 LEU A CA 1
ATOM 694 C C . LEU A 1 87 ? 4.765 -1.892 6.221 1.00 75.94 87 LEU A C 1
ATOM 696 O O . LEU A 1 87 ? 4.238 -1.523 7.270 1.00 75.94 87 LEU A O 1
ATOM 700 N N . ASP A 1 88 ? 6.029 -2.318 6.152 1.00 74.19 88 ASP A N 1
ATOM 701 C CA . ASP A 1 88 ? 6.958 -2.330 7.290 1.00 74.19 88 ASP A CA 1
ATOM 702 C C . ASP A 1 88 ? 7.283 -0.896 7.758 1.00 74.19 88 ASP A C 1
ATOM 704 O O . ASP A 1 88 ? 7.184 -0.588 8.946 1.00 74.19 88 ASP A O 1
ATOM 708 N N . GLU A 1 89 ? 7.541 0.019 6.813 1.00 72.00 89 GLU A N 1
ATOM 709 C CA . GLU A 1 89 ? 7.769 1.451 7.069 1.00 72.00 89 GLU A CA 1
ATOM 710 C C . GLU A 1 89 ? 6.528 2.160 7.644 1.00 72.00 89 GLU A C 1
ATOM 712 O O . GLU A 1 89 ? 6.656 3.089 8.442 1.00 72.00 89 GLU A O 1
ATOM 717 N N . CYS A 1 90 ? 5.320 1.718 7.282 1.00 66.69 90 CYS A N 1
ATOM 718 C CA . CYS A 1 90 ? 4.061 2.314 7.739 1.00 66.69 90 CYS A CA 1
ATOM 719 C C . CYS A 1 90 ? 3.591 1.821 9.122 1.00 66.69 90 CYS A C 1
ATOM 721 O O . CYS A 1 90 ? 2.518 2.222 9.571 1.00 66.69 90 CYS A O 1
ATOM 723 N N . VAL A 1 91 ? 4.383 1.006 9.833 1.00 57.97 91 VAL A N 1
ATOM 724 C CA . VAL A 1 91 ? 4.054 0.476 11.176 1.00 57.97 91 VAL A CA 1
ATOM 725 C C . VAL A 1 91 ? 2.879 -0.518 11.155 1.00 57.97 91 VAL A C 1
ATOM 727 O O . VAL A 1 91 ? 2.204 -0.731 12.159 1.00 57.97 91 VAL A O 1
ATOM 730 N N . ILE A 1 92 ? 2.659 -1.217 10.040 1.00 55.31 92 ILE A N 1
ATOM 731 C CA . ILE A 1 92 ? 1.833 -2.430 10.048 1.00 55.31 92 ILE A CA 1
ATOM 732 C C . ILE A 1 92 ? 2.787 -3.586 10.358 1.00 55.31 92 ILE A C 1
ATOM 734 O O . ILE A 1 92 ? 3.290 -4.256 9.460 1.00 55.31 92 ILE A O 1
ATOM 738 N N . ARG A 1 93 ? 3.093 -3.802 11.645 1.00 40.50 93 ARG A N 1
ATOM 739 C CA . ARG A 1 93 ? 3.830 -5.004 12.075 1.00 40.50 93 ARG A CA 1
ATOM 740 C C . ARG A 1 93 ? 2.956 -6.231 11.789 1.00 40.50 93 ARG A C 1
ATOM 742 O O . ARG A 1 93 ? 1.968 -6.428 12.491 1.00 40.50 93 ARG A O 1
ATOM 749 N N . VAL A 1 94 ? 3.301 -7.027 10.772 1.00 42.03 94 VAL A N 1
ATOM 750 C CA . VAL A 1 94 ? 2.663 -8.322 10.418 1.00 42.03 94 VAL A CA 1
ATOM 751 C C . VAL A 1 94 ? 3.484 -9.504 10.924 1.00 42.03 94 VAL A C 1
ATOM 753 O O . VAL A 1 94 ? 4.725 -9.387 10.960 1.00 42.03 94 VAL A O 1
#

Foldseek 3Di:
DLVCVLVVVFLQLQSCVVVVNDVQQADPQGRRHRDPCCLQPPRPVCVVLNVVLVVQCVVVVHDDPDDPNVCSVDPPVSNVVSSVVSCVVVPRPD

Organism: NCBI:txid54128

pLDDT: mean 72.86, std 8.37, range [40.5, 86.19]

Sequence (94 aa):
MINRMRANHTCLAESLERKNIISDPRCRCGCEEESLNHVLWNCGRLEPQREVMMERLKKMKLFPPFNAESLLARPNIAACKIICCFLDECVIRV

Secondary structure (DSSP, 8-state):
-HHHHHTT-SSSHHHHHTTTS-S----TTS-S---HHIIIII-GGGHHHHHHHHHHHHHTT--S---HHHHHHTT-HHHHHHHHHHHHHTT---

Radius of gyration: 12.9 Å; chains: 1; bounding box: 26×26×34 Å